Protein AF-0000000084341908 (afdb_homodimer)

Radius of gyration: 17.0 Å; Cα contacts (8 Å, |Δi|>4): 117; chains: 2; bounding box: 31×51×44 Å

Nearest PDB structures (foldseek):
  7nvr-assembly1_k  TM=5.485E-01  e=8.244E+00  Homo sapiens
  7nvr-assembly1_k  TM=5.486E-01  e=8.244E+00  Homo sapiens

pLDDT: mean 81.9, std 20.04, range [31.38, 97.81]

Structure (mmCIF, N/CA/C/O backbone):
data_AF-0000000084341908-model_v1
#
loop_
_entity.id
_entity.type
_entity.pdbx_description
1 polymer 'Uncharacterized protein'
#
loop_
_atom_site.group_PDB
_atom_site.id
_atom_site.type_symbol
_atom_site.label_atom_id
_atom_site.label_alt_id
_atom_site.label_comp_id
_atom_site.label_asym_id
_atom_site.label_entity_id
_atom_site.label_seq_id
_atom_site.pdbx_PDB_ins_code
_atom_site.Cartn_x
_atom_site.Cartn_y
_atom_site.Cartn_z
_atom_site.occupancy
_atom_site.B_iso_or_equiv
_atom_site.auth_seq_id
_atom_site.auth_comp_id
_atom_site.auth_asym_id
_atom_site.auth_atom_id
_atom_site.pdbx_PDB_model_num
ATOM 1 N N . MET A 1 1 ? -9.359 33 -5.219 1 31.38 1 MET A N 1
ATOM 2 C CA . MET A 1 1 ? -8.188 33 -4.348 1 31.38 1 MET A CA 1
ATOM 3 C C . MET A 1 1 ? -7.445 31.656 -4.465 1 31.38 1 MET A C 1
ATOM 5 O O . MET A 1 1 ? -8.016 30.609 -4.176 1 31.38 1 MET A O 1
ATOM 9 N N . ALA A 1 2 ? -6.621 31.469 -5.551 1 36.38 2 ALA A N 1
ATOM 10 C CA . ALA A 1 2 ? -5.945 30.281 -6.047 1 36.38 2 ALA A CA 1
ATOM 11 C C . ALA A 1 2 ? -4.977 29.719 -5.004 1 36.38 2 ALA A C 1
ATOM 13 O O . ALA A 1 2 ? -4.176 30.469 -4.434 1 36.38 2 ALA A O 1
ATOM 14 N N . LEU A 1 3 ? -5.43 28.906 -4.031 1 40.56 3 LEU A N 1
ATOM 15 C CA . LEU A 1 3 ? -4.531 28.281 -3.064 1 40.56 3 LEU A CA 1
ATOM 16 C C . LEU A 1 3 ? -3.186 27.953 -3.705 1 40.56 3 LEU A C 1
ATOM 18 O O . LEU A 1 3 ? -3.113 27.156 -4.633 1 40.56 3 LEU A O 1
ATOM 22 N N . ASP A 1 4 ? -2.396 28.953 -3.891 1 39.28 4 ASP A N 1
ATOM 23 C CA . ASP A 1 4 ? -1.04 28.812 -4.41 1 39.28 4 ASP A CA 1
ATOM 24 C C . ASP A 1 4 ? -0.276 27.719 -3.658 1 39.28 4 ASP A C 1
ATOM 26 O O . ASP A 1 4 ? -0.202 27.75 -2.428 1 39.28 4 ASP A O 1
ATOM 30 N N . ALA A 1 5 ? -0.381 26.469 -4.062 1 46.19 5 ALA A N 1
ATOM 31 C CA . ALA A 1 5 ? 0.484 25.422 -3.529 1 46.19 5 ALA A CA 1
ATOM 32 C C . ALA A 1 5 ? 1.901 25.938 -3.305 1 46.19 5 ALA A C 1
ATOM 34 O O . ALA A 1 5 ? 2.533 26.469 -4.23 1 46.19 5 ALA A O 1
ATOM 35 N N . VAL A 1 6 ? 2.182 26.562 -2.189 1 47.03 6 VAL A N 1
ATOM 36 C CA . VAL A 1 6 ? 3.521 27.016 -1.837 1 47.03 6 VAL A CA 1
ATOM 37 C C . VAL A 1 6 ? 4.539 25.922 -2.127 1 47.03 6 VAL A C 1
ATOM 39 O O . VAL A 1 6 ? 4.426 24.812 -1.602 1 47.03 6 VAL A O 1
ATOM 42 N N . VAL A 1 7 ? 4.875 25.781 -3.34 1 46.41 7 VAL A N 1
ATOM 43 C CA . VAL A 1 7 ? 5.965 24.875 -3.682 1 46.41 7 VAL A CA 1
ATOM 44 C C . VAL A 1 7 ? 7.211 25.234 -2.875 1 46.41 7 VAL A C 1
ATOM 46 O O . VAL A 1 7 ? 7.672 26.375 -2.916 1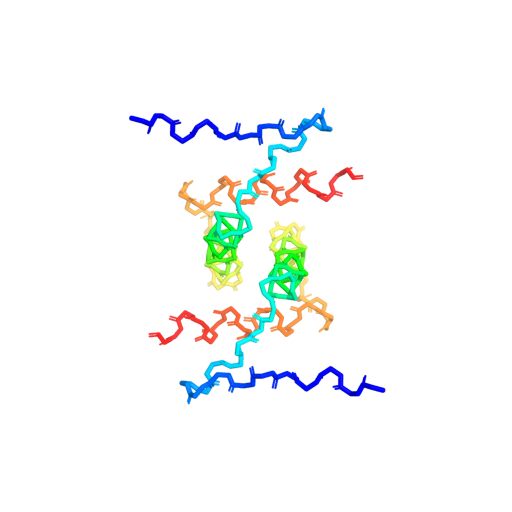 46.41 7 VAL A O 1
ATOM 49 N N . SER A 1 8 ? 7.312 24.688 -1.713 1 51.12 8 SER A N 1
ATOM 50 C CA . SER A 1 8 ? 8.555 24.953 -0.995 1 51.12 8 SER A CA 1
ATOM 51 C C . SER A 1 8 ? 9.766 24.75 -1.9 1 51.12 8 SER A C 1
ATOM 53 O O . SER A 1 8 ? 9.695 24.047 -2.902 1 51.12 8 SER A O 1
ATOM 55 N N . PRO A 1 9 ? 10.781 25.484 -1.73 1 50.5 9 PRO A N 1
ATOM 56 C CA . PRO A 1 9 ? 11.961 25.547 -2.59 1 50.5 9 PRO A CA 1
ATOM 57 C C . PRO A 1 9 ? 12.461 24.156 -3.01 1 50.5 9 PRO A C 1
ATOM 59 O O . PRO A 1 9 ? 13.055 24.016 -4.082 1 50.5 9 PRO A O 1
ATOM 62 N N . ASP A 1 10 ? 12.539 23.203 -2.049 1 49.56 10 ASP A N 1
ATOM 63 C CA . ASP A 1 10 ? 13.172 21.938 -2.395 1 49.56 10 ASP A CA 1
ATOM 64 C C . ASP A 1 10 ? 12.289 21.125 -3.336 1 49.56 10 ASP A C 1
ATOM 66 O O . ASP A 1 10 ? 12.68 20.047 -3.783 1 49.56 10 ASP A O 1
ATOM 70 N N . GLY A 1 11 ? 11.555 21.578 -4.184 1 49.22 11 GLY A N 1
ATOM 71 C CA . GLY A 1 11 ? 10.68 21.031 -5.211 1 49.22 11 GLY A CA 1
ATOM 72 C C . GLY A 1 11 ? 9.656 20.047 -4.664 1 49.22 11 GLY A C 1
ATOM 73 O O . GLY A 1 11 ? 8.953 19.391 -5.43 1 49.22 11 GLY A O 1
ATOM 74 N N . THR A 1 12 ? 10.016 19.672 -3.518 1 51.75 12 THR A N 1
ATOM 75 C CA . THR A 1 12 ? 9 18.797 -2.949 1 51.75 12 THR A CA 1
ATOM 76 C C . THR A 1 12 ? 7.711 19.562 -2.674 1 51.75 12 THR A C 1
ATOM 78 O O . THR A 1 12 ? 7.754 20.688 -2.178 1 51.75 12 THR A O 1
ATOM 81 N N . ARG A 1 13 ? 6.887 19.547 -3.598 1 54.34 13 ARG A N 1
ATOM 82 C CA . ARG A 1 13 ? 5.602 20.234 -3.457 1 54.34 13 ARG A CA 1
ATOM 83 C C . ARG A 1 13 ? 5.156 20.266 -1.998 1 54.34 13 ARG A C 1
ATOM 85 O O . ARG A 1 13 ? 5.129 19.219 -1.331 1 54.34 13 ARG A O 1
ATOM 92 N N . ASP A 1 14 ? 5.578 21.188 -1.226 1 61.41 14 ASP A N 1
ATOM 93 C CA . ASP A 1 14 ? 5.074 21.406 0.126 1 61.41 14 ASP A CA 1
ATOM 94 C C . ASP A 1 14 ? 3.574 21.125 0.207 1 61.41 14 ASP A C 1
ATOM 96 O O . ASP A 1 14 ? 2.762 22.047 0.053 1 61.41 14 ASP A O 1
ATOM 100 N N . LEU A 1 15 ? 3.266 19.984 -0.085 1 66.44 15 LEU A N 1
ATOM 101 C CA . LEU A 1 15 ? 1.85 19.672 0.064 1 66.44 15 LEU A CA 1
ATOM 102 C C . LEU A 1 15 ? 1.388 19.922 1.498 1 66.44 15 LEU A C 1
ATOM 104 O O . LEU A 1 15 ? 2.158 19.734 2.441 1 66.44 15 LEU A O 1
ATOM 108 N N . ASP A 1 16 ? 0.332 20.766 1.62 1 80.19 16 ASP A N 1
ATOM 109 C CA . ASP A 1 16 ? -0.403 20.781 2.881 1 80.19 16 ASP A CA 1
ATOM 110 C C . ASP A 1 16 ? -0.465 19.391 3.498 1 80.19 16 ASP A C 1
ATOM 112 O O . ASP A 1 16 ? -0.719 18.406 2.799 1 80.19 16 ASP A O 1
ATOM 116 N N . PRO A 1 17 ? 0.136 19.219 4.668 1 83.19 17 PRO A N 1
ATOM 117 C CA . PRO A 1 17 ? 0.146 17.906 5.305 1 83.19 17 PRO A CA 1
ATOM 118 C C . PRO A 1 17 ? -1.194 17.172 5.184 1 83.19 17 PRO A C 1
ATOM 120 O O . PRO A 1 17 ? -1.229 15.953 5.043 1 83.19 17 PRO A O 1
ATOM 123 N N . ARG A 1 18 ? -2.213 17.938 5.234 1 84 18 ARG A N 1
ATOM 124 C CA . ARG A 1 18 ? -3.529 17.312 5.105 1 84 18 ARG A CA 1
ATOM 125 C C . ARG A 1 18 ? -3.732 16.75 3.705 1 84 18 ARG A C 1
ATOM 127 O O . ARG A 1 18 ? -4.312 15.672 3.545 1 84 18 ARG A O 1
ATOM 134 N N . ALA A 1 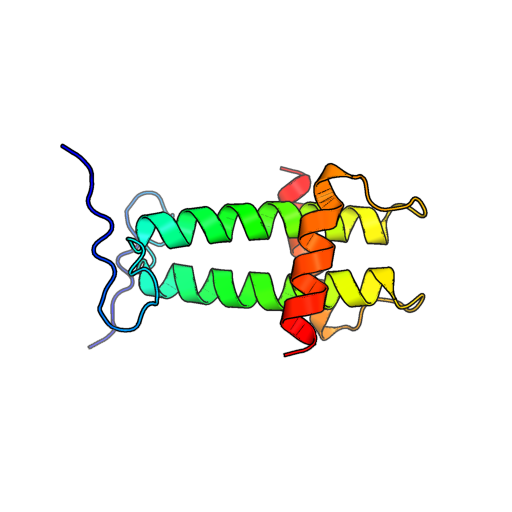19 ? -3.223 17.375 2.729 1 87.94 19 ALA A N 1
ATOM 135 C CA . ALA A 1 19 ? -3.309 16.891 1.354 1 87.94 19 ALA A CA 1
ATOM 136 C C . ALA A 1 19 ? -2.445 15.656 1.15 1 87.94 19 ALA A C 1
ATOM 138 O O . ALA A 1 19 ? -2.852 14.711 0.469 1 87.94 19 ALA A O 1
ATOM 139 N N . GLU A 1 20 ? -1.292 15.641 1.719 1 90.44 20 GLU A N 1
ATOM 140 C CA . GLU A 1 20 ? -0.41 14.484 1.629 1 90.44 20 GLU A CA 1
ATOM 141 C C . GLU A 1 20 ? -1.03 13.266 2.305 1 90.44 20 GLU A C 1
ATOM 143 O O . GLU A 1 20 ? -0.937 12.148 1.791 1 90.44 20 GLU A O 1
ATOM 148 N N . LEU A 1 21 ? -1.661 13.516 3.426 1 91.31 21 LEU A N 1
ATOM 149 C CA . LEU A 1 21 ? -2.33 12.438 4.141 1 91.31 21 LEU A CA 1
ATOM 150 C C . LEU A 1 21 ? -3.408 11.797 3.275 1 91.31 21 LEU A C 1
ATOM 152 O O . LEU A 1 21 ? -3.506 10.57 3.203 1 91.31 21 LEU A O 1
ATOM 156 N N . GLU A 1 22 ? -4.129 12.602 2.654 1 92.19 22 GLU A N 1
ATOM 157 C CA . GLU A 1 22 ? -5.207 12.102 1.806 1 92.19 22 GLU A CA 1
ATOM 158 C C . GLU A 1 22 ? -4.66 11.289 0.637 1 92.19 22 GLU A C 1
ATOM 160 O O . GLU A 1 22 ? -5.195 10.227 0.304 1 92.19 22 GLU A O 1
ATOM 165 N N . GLU A 1 23 ? -3.605 11.703 0.028 1 91.88 23 GLU A N 1
ATOM 166 C CA . GLU A 1 23 ? -2.986 10.992 -1.083 1 91.88 23 GLU A CA 1
ATOM 167 C C . GLU A 1 23 ? -2.445 9.633 -0.632 1 91.88 23 GLU A C 1
ATOM 169 O O . GLU A 1 23 ? -2.604 8.633 -1.333 1 91.88 23 GLU A O 1
ATOM 174 N N . LEU A 1 24 ? -1.889 9.664 0.528 1 93.81 24 LEU A N 1
ATOM 175 C CA . LEU A 1 24 ? -1.324 8.422 1.042 1 93.81 24 LEU A CA 1
ATOM 176 C C . LEU A 1 24 ? -2.428 7.43 1.391 1 93.81 24 LEU A C 1
ATOM 178 O O . LEU A 1 24 ? -2.283 6.227 1.155 1 93.81 24 LEU A O 1
ATOM 182 N N . ARG A 1 25 ? -3.5 7.949 1.896 1 94.06 25 ARG A N 1
ATOM 183 C CA . ARG A 1 25 ? -4.629 7.086 2.223 1 94.06 25 ARG A CA 1
ATOM 184 C C . ARG A 1 25 ? -5.211 6.445 0.966 1 94.06 25 ARG A C 1
ATOM 186 O O . ARG A 1 25 ? -5.562 5.266 0.97 1 94.06 25 ARG A O 1
ATOM 193 N N . LYS A 1 26 ? -5.281 7.18 -0.052 1 94.5 26 LYS A N 1
ATOM 194 C CA . LYS A 1 26 ? -5.746 6.652 -1.331 1 94.5 26 LYS A CA 1
ATOM 195 C C . LYS A 1 26 ? -4.793 5.59 -1.871 1 94.5 26 LYS A C 1
ATOM 197 O O . LYS A 1 26 ? -5.23 4.551 -2.367 1 94.5 26 LYS A O 1
ATOM 202 N N . GLU A 1 27 ? -3.549 5.918 -1.786 1 95.69 27 GLU A N 1
ATOM 203 C CA . GLU A 1 27 ? -2.537 4.973 -2.246 1 95.69 27 GLU A CA 1
ATOM 204 C C . GLU A 1 27 ? -2.6 3.668 -1.455 1 95.69 27 GLU A C 1
ATOM 206 O O . GLU A 1 27 ? -2.553 2.58 -2.035 1 95.69 27 GLU A O 1
ATOM 211 N N . VAL A 1 28 ? -2.756 3.824 -0.175 1 96.25 28 VAL A N 1
ATOM 212 C CA . VAL A 1 28 ? -2.863 2.654 0.689 1 96.25 28 VAL A CA 1
ATOM 213 C C . VAL A 1 28 ? -4.082 1.825 0.288 1 96.25 28 VAL A C 1
ATOM 215 O O . VAL A 1 28 ? -3.998 0.599 0.181 1 96.25 28 VAL A O 1
ATOM 218 N N . ALA A 1 29 ? -5.184 2.422 0.043 1 95.81 29 ALA A N 1
ATOM 219 C CA . ALA A 1 29 ? -6.41 1.724 -0.333 1 95.81 29 ALA A CA 1
ATOM 220 C C . ALA A 1 29 ? -6.223 0.946 -1.634 1 95.81 29 ALA A C 1
ATOM 222 O O . ALA A 1 29 ? -6.609 -0.221 -1.728 1 95.81 29 ALA A O 1
ATOM 223 N N . LEU A 1 30 ? -5.605 1.576 -2.596 1 96.69 30 LEU A N 1
ATOM 224 C CA . LEU A 1 30 ? -5.371 0.934 -3.885 1 96.69 30 LEU A CA 1
ATOM 225 C C . LEU A 1 30 ? -4.426 -0.254 -3.736 1 96.69 30 LEU A C 1
ATOM 227 O O . LEU A 1 30 ? -4.66 -1.314 -4.32 1 96.69 30 LEU A O 1
ATOM 231 N N . LEU A 1 31 ? -3.447 -0.05 -2.916 1 97.69 31 LEU A N 1
ATOM 232 C CA . LEU A 1 31 ? -2.451 -1.099 -2.723 1 97.69 31 LEU A CA 1
ATOM 233 C C . LEU A 1 31 ? -3.049 -2.285 -1.975 1 97.69 31 LEU A C 1
ATOM 235 O O . LEU A 1 31 ? -2.723 -3.438 -2.268 1 97.69 31 LEU A O 1
ATOM 239 N N . ARG A 1 32 ? -3.898 -2.006 -1.049 1 97.81 32 ARG A N 1
ATOM 240 C CA . ARG A 1 32 ? -4.559 -3.08 -0.315 1 97.81 32 ARG A CA 1
ATOM 241 C C . ARG A 1 32 ? -5.422 -3.928 -1.245 1 97.81 32 ARG A C 1
ATOM 243 O O . ARG A 1 32 ? -5.359 -5.16 -1.206 1 97.81 32 ARG A O 1
ATOM 250 N N . VAL A 1 33 ? -6.105 -3.318 -2.09 1 97.62 33 VAL A N 1
ATOM 251 C CA . VAL A 1 33 ? -6.949 -4.031 -3.041 1 97.62 33 VAL A CA 1
ATOM 252 C C . VAL A 1 33 ? -6.082 -4.84 -4 1 97.62 33 VAL A C 1
ATOM 254 O O . VAL A 1 33 ? -6.359 -6.012 -4.266 1 97.62 33 VAL A O 1
ATOM 257 N N . ALA A 1 34 ? -5.074 -4.25 -4.539 1 97.44 34 ALA A N 1
ATOM 258 C CA . ALA A 1 34 ? -4.172 -4.902 -5.484 1 97.44 34 ALA A CA 1
ATOM 259 C C . ALA A 1 34 ? -3.506 -6.121 -4.855 1 97.44 34 ALA A C 1
ATOM 261 O O . ALA A 1 34 ? -3.396 -7.172 -5.492 1 97.44 34 ALA A O 1
ATOM 262 N N . LEU A 1 35 ? -3.131 -5.941 -3.59 1 97.31 35 LEU A N 1
ATOM 263 C CA . LEU A 1 35 ? -2.457 -7.027 -2.889 1 97.31 35 LEU A CA 1
ATOM 264 C C . LEU A 1 35 ? -3.402 -8.203 -2.67 1 97.31 35 LEU A C 1
ATOM 266 O O . LEU A 1 35 ? -3.043 -9.352 -2.928 1 97.31 35 LEU A O 1
ATOM 270 N N . VAL A 1 36 ? -4.57 -7.941 -2.242 1 96.19 36 VAL A N 1
ATOM 271 C CA . VAL A 1 36 ? -5.555 -8.992 -2.01 1 96.19 36 VAL A CA 1
ATOM 272 C C . VAL A 1 36 ? -5.898 -9.68 -3.328 1 96.19 36 VAL A C 1
ATOM 274 O O . VAL A 1 36 ? -5.941 -10.914 -3.398 1 96.19 36 VAL A O 1
ATOM 277 N N . HIS A 1 37 ? -6.051 -8.906 -4.398 1 96 37 HIS A N 1
ATOM 278 C CA . HIS A 1 37 ? -6.305 -9.484 -5.711 1 96 37 HIS A CA 1
ATOM 279 C C . HIS A 1 37 ? -5.172 -10.422 -6.125 1 96 37 HIS A C 1
ATOM 281 O O . HIS A 1 37 ? -5.418 -11.547 -6.566 1 96 37 HIS A O 1
ATOM 287 N N . ALA A 1 38 ? -3.934 -9.953 -5.996 1 94.62 38 ALA A N 1
ATOM 288 C CA . ALA A 1 38 ? -2.76 -10.711 -6.426 1 94.62 38 ALA A CA 1
ATOM 289 C C . ALA A 1 38 ? -2.645 -12.023 -5.66 1 94.62 38 ALA A C 1
ATOM 291 O O . ALA A 1 38 ? -2.105 -13.008 -6.176 1 94.62 38 ALA A O 1
ATOM 292 N N . ARG A 1 39 ? -3.234 -12.023 -4.492 1 92.62 39 ARG A N 1
ATOM 293 C CA . ARG A 1 39 ? -3.086 -13.211 -3.654 1 92.62 39 ARG A CA 1
ATOM 294 C C . ARG A 1 39 ? -4.289 -14.141 -3.801 1 92.62 39 ARG A C 1
ATOM 296 O O . ARG A 1 39 ? -4.211 -15.32 -3.457 1 92.62 39 ARG A O 1
ATOM 303 N N . THR A 1 40 ? -5.398 -13.648 -4.219 1 90.06 40 THR A N 1
ATOM 304 C CA . THR A 1 40 ? -6.621 -14.445 -4.211 1 90.06 40 THR A CA 1
ATOM 305 C C . THR A 1 40 ? -7.02 -14.828 -5.633 1 90.06 40 THR A C 1
ATOM 307 O O . THR A 1 40 ? -7.906 -15.664 -5.828 1 90.06 40 THR A O 1
ATOM 310 N N . SER A 1 41 ? -6.457 -14.133 -6.578 1 88.94 41 SER A N 1
ATOM 311 C CA . SER A 1 41 ? -6.82 -14.367 -7.969 1 88.94 41 SER A CA 1
ATOM 312 C C . SER A 1 41 ? -5.598 -14.719 -8.812 1 88.94 41 SER A C 1
ATOM 314 O O . SER A 1 41 ? -4.52 -14.164 -8.609 1 88.94 41 SER A O 1
ATOM 316 N N . ASP A 1 42 ? -5.738 -15.609 -9.719 1 86.5 42 ASP A N 1
ATOM 317 C CA . ASP A 1 42 ? -4.688 -15.945 -10.672 1 86.5 42 ASP A CA 1
ATOM 318 C C . ASP A 1 42 ? -4.809 -15.102 -11.938 1 86.5 42 ASP A C 1
ATOM 320 O O . ASP A 1 42 ? -4.012 -15.242 -12.867 1 86.5 42 ASP A O 1
ATOM 324 N N . GLU A 1 43 ? -5.711 -14.219 -11.906 1 91 43 GLU A N 1
ATOM 325 C CA . GLU A 1 43 ? -5.953 -13.352 -13.062 1 91 43 GLU A CA 1
ATOM 326 C C . GLU A 1 43 ? -5.008 -12.156 -13.062 1 91 43 GLU A C 1
ATOM 328 O O . GLU A 1 43 ? -4.523 -11.742 -12.008 1 91 43 GLU A O 1
ATOM 333 N N . PRO A 1 44 ? -4.746 -11.68 -14.234 1 91.31 44 PRO A N 1
ATOM 334 C CA . PRO A 1 44 ? -4 -10.414 -14.289 1 91.31 44 PRO A CA 1
ATOM 335 C C . PRO A 1 44 ? -4.684 -9.289 -13.523 1 91.31 44 PRO A C 1
ATOM 337 O O . PRO A 1 44 ? -5.91 -9.289 -13.383 1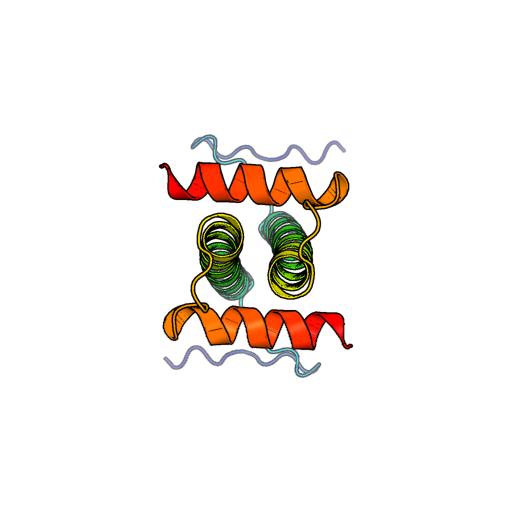 91.31 44 PRO A O 1
ATOM 340 N N . LEU A 1 45 ? -3.824 -8.398 -12.977 1 93.94 45 LEU A N 1
ATOM 341 C CA . LEU A 1 45 ? -4.367 -7.262 -12.242 1 93.94 45 LEU A CA 1
ATOM 342 C C . LEU A 1 45 ? -5.32 -6.453 -13.117 1 93.94 45 LEU A C 1
ATOM 344 O O . LEU A 1 45 ? -4.996 -6.137 -14.258 1 93.94 45 LEU A O 1
ATOM 348 N N . PRO A 1 46 ? -6.48 -6.121 -12.594 1 95.12 46 PRO A N 1
ATOM 349 C CA . PRO A 1 46 ? -7.371 -5.227 -13.328 1 95.12 46 PRO A CA 1
ATOM 350 C C . PRO A 1 46 ? -6.688 -3.926 -13.75 1 95.12 46 PRO A C 1
ATOM 352 O O . PRO A 1 46 ? -5.797 -3.439 -13.047 1 95.12 46 PRO A O 1
ATOM 355 N N . PRO A 1 47 ? -7.086 -3.338 -14.891 1 95.62 47 PRO A N 1
ATOM 356 C CA . PRO A 1 47 ? -6.457 -2.125 -15.422 1 95.62 47 PRO A CA 1
ATOM 357 C C . PRO A 1 47 ? -6.418 -0.99 -14.398 1 95.62 47 PRO A C 1
ATOM 359 O O . PRO A 1 47 ? -5.438 -0.244 -14.336 1 95.62 47 PRO A O 1
ATOM 362 N N . ALA A 1 48 ? -7.402 -0.896 -13.516 1 94.81 48 ALA A N 1
ATOM 363 C CA . ALA A 1 48 ? -7.52 0.186 -12.539 1 94.81 48 ALA A CA 1
ATOM 364 C C . ALA A 1 48 ? -6.434 0.083 -11.477 1 94.8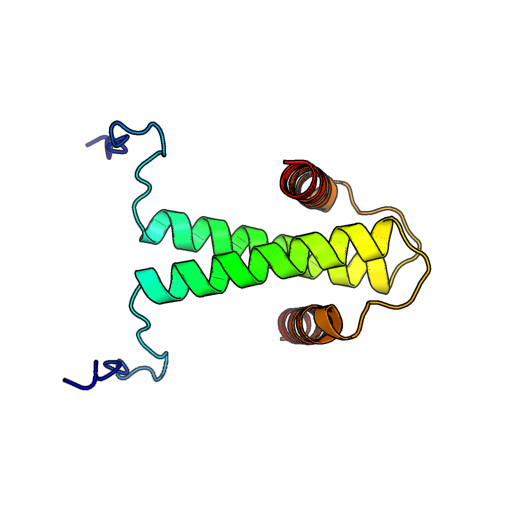1 48 ALA A C 1
ATOM 366 O O . ALA A 1 48 ? -6.082 1.08 -10.844 1 94.81 48 ALA A O 1
ATOM 367 N N . LEU A 1 49 ? -5.887 -1.124 -11.328 1 95.69 49 LEU A N 1
ATOM 368 C CA . LEU A 1 49 ? -4.922 -1.36 -10.258 1 95.69 49 LEU A CA 1
ATOM 369 C C . LEU A 1 49 ? -3.5 -1.383 -10.805 1 95.69 49 LEU A C 1
ATOM 371 O O . LEU A 1 49 ? -2.535 -1.307 -10.039 1 95.69 49 LEU A O 1
ATOM 375 N N . ARG A 1 50 ? -3.32 -1.342 -12.047 1 96 50 ARG A N 1
ATOM 376 C CA . ARG A 1 50 ? -2.02 -1.511 -12.68 1 96 50 ARG A CA 1
ATOM 377 C C . ARG A 1 50 ? -1.103 -0.331 -12.375 1 96 50 ARG A C 1
ATOM 379 O O . ARG A 1 50 ? 0.1 -0.509 -12.172 1 96 50 ARG A O 1
ATOM 386 N N . PRO A 1 51 ? -1.688 0.89 -12.367 1 94.5 51 PRO A N 1
ATOM 387 C CA . PRO A 1 51 ? -0.813 2.008 -12.008 1 94.5 51 PRO A CA 1
ATOM 388 C C . PRO A 1 51 ? -0.191 1.847 -10.617 1 94.5 51 PRO A C 1
ATOM 390 O O . PRO A 1 51 ? 0.953 2.252 -10.398 1 94.5 51 PRO A O 1
ATOM 393 N N . ALA A 1 52 ? -0.924 1.27 -9.656 1 94.12 52 ALA A N 1
ATOM 394 C CA . ALA A 1 52 ? -0.391 1.027 -8.312 1 94.12 52 ALA A CA 1
ATOM 395 C C . ALA A 1 52 ? 0.801 0.076 -8.367 1 94.12 52 ALA A C 1
ATOM 397 O O . ALA A 1 52 ? 1.81 0.3 -7.691 1 94.12 52 ALA A O 1
ATOM 398 N N . LEU A 1 53 ? 0.694 -0.948 -9.188 1 96.06 53 LEU A N 1
ATOM 399 C CA . LEU A 1 53 ? 1.801 -1.884 -9.359 1 96.06 53 LEU A CA 1
ATOM 400 C C . LEU A 1 53 ? 3.002 -1.197 -10 1 96.06 53 LEU A C 1
ATOM 402 O O . LEU A 1 53 ? 4.141 -1.391 -9.562 1 96.06 53 LEU A O 1
ATOM 406 N N . ALA A 1 54 ? 2.758 -0.414 -11.062 1 95.62 54 ALA A N 1
ATOM 407 C CA . ALA A 1 54 ? 3.832 0.308 -11.742 1 95.62 54 ALA A CA 1
ATOM 408 C C . ALA A 1 54 ? 4.59 1.203 -10.766 1 95.62 54 ALA A C 1
ATOM 410 O O . ALA A 1 54 ? 5.824 1.203 -10.742 1 95.62 54 ALA A O 1
ATOM 411 N N . ARG A 1 55 ? 3.824 1.857 -9.883 1 94.31 55 ARG A N 1
ATOM 412 C CA . ARG A 1 55 ? 4.445 2.734 -8.898 1 94.31 55 ARG A CA 1
ATOM 413 C C . ARG A 1 55 ? 5.238 1.932 -7.871 1 94.31 55 ARG A C 1
ATOM 415 O O . ARG A 1 55 ? 6.312 2.354 -7.441 1 94.31 55 ARG A O 1
ATOM 422 N N . ALA A 1 56 ? 4.68 0.856 -7.508 1 95.44 56 ALA A N 1
ATOM 423 C CA . ALA A 1 56 ? 5.371 -0.016 -6.562 1 95.44 56 ALA A CA 1
ATOM 424 C C . ALA A 1 56 ? 6.707 -0.484 -7.125 1 95.44 56 ALA A C 1
ATOM 426 O O . ALA A 1 56 ? 7.734 -0.419 -6.441 1 95.44 56 ALA A O 1
ATOM 427 N N . LEU A 1 57 ? 6.719 -0.847 -8.328 1 95.5 57 LEU A N 1
ATOM 428 C CA . LEU A 1 57 ? 7.926 -1.329 -8.992 1 95.5 57 LEU A CA 1
ATOM 429 C C . LEU A 1 57 ? 8.969 -0.222 -9.086 1 95.5 57 LEU A C 1
ATOM 431 O O . LEU A 1 57 ? 10.156 -0.457 -8.836 1 95.5 57 LEU A O 1
ATOM 435 N N . LEU A 1 58 ? 8.523 0.866 -9.43 1 93.56 58 LEU A N 1
ATOM 436 C CA . LEU A 1 58 ? 9.422 2.006 -9.555 1 93.56 58 LEU A CA 1
ATOM 437 C C . LEU A 1 58 ? 10.039 2.367 -8.211 1 93.56 58 LEU A C 1
ATOM 439 O O . LEU A 1 58 ? 11.234 2.664 -8.133 1 93.56 58 LEU A O 1
ATOM 443 N N . ALA A 1 59 ? 9.195 2.371 -7.164 1 91.81 59 ALA A N 1
ATOM 444 C CA . ALA A 1 59 ? 9.641 2.744 -5.824 1 91.81 59 ALA A CA 1
ATOM 445 C C . ALA A 1 59 ? 10.711 1.776 -5.312 1 91.81 59 ALA A C 1
ATOM 447 O O . ALA A 1 59 ? 11.586 2.16 -4.535 1 91.81 59 ALA A O 1
ATOM 448 N N . LEU A 1 60 ? 10.656 0.592 -5.746 1 91.88 60 LEU A N 1
ATOM 449 C CA . LEU A 1 60 ? 11.57 -0.426 -5.246 1 91.88 60 LEU A CA 1
ATOM 450 C C . LEU A 1 60 ? 12.859 -0.446 -6.059 1 91.88 60 LEU A C 1
ATOM 452 O O . LEU A 1 60 ? 13.852 -1.038 -5.637 1 91.88 60 LEU A O 1
ATOM 456 N N . ARG A 1 61 ? 12.836 0.041 -7.25 1 89.06 61 ARG A N 1
ATOM 457 C CA . ARG A 1 61 ? 14.031 0.106 -8.094 1 89.06 61 ARG A CA 1
ATOM 458 C C . ARG A 1 61 ? 14.961 1.227 -7.641 1 89.06 61 ARG A C 1
ATOM 460 O O . ARG A 1 61 ? 16.141 1.221 -7.965 1 89.06 61 ARG A O 1
ATOM 467 N N . GLY A 1 62 ? 14.508 2.225 -7.098 1 68.88 62 GLY A N 1
ATOM 468 C CA . GLY A 1 62 ? 15.328 3.359 -6.691 1 68.88 62 GLY A CA 1
ATOM 469 C C . GLY A 1 62 ? 15.727 3.316 -5.23 1 68.88 62 GLY A C 1
ATOM 470 O O . GLY A 1 62 ? 16.906 3.346 -4.902 1 68.88 62 GLY A O 1
ATOM 471 N N . MET B 1 1 ? 9.258 14.898 29.609 1 31.45 1 MET B N 1
ATOM 472 C CA . MET B 1 1 ? 8.086 15.617 29.109 1 31.45 1 MET B CA 1
ATOM 473 C C . MET B 1 1 ? 7.285 14.758 28.141 1 31.45 1 MET B C 1
ATOM 475 O O . MET B 1 1 ? 7.805 14.336 27.109 1 31.45 1 MET B O 1
ATOM 479 N N . ALA B 1 2 ? 6.434 13.812 28.688 1 36.28 2 ALA B N 1
ATOM 480 C CA . ALA B 1 2 ? 5.699 12.734 28.031 1 36.28 2 ALA B CA 1
ATOM 481 C C . ALA B 1 2 ? 4.742 13.273 26.984 1 36.28 2 ALA B C 1
ATOM 483 O O . ALA B 1 2 ? 3.982 14.211 27.25 1 36.28 2 ALA B O 1
ATOM 484 N N . LEU B 1 3 ? 5.18 13.539 25.734 1 41.38 3 LEU B N 1
ATOM 485 C CA . LEU B 1 3 ? 4.273 13.969 24.672 1 41.38 3 LEU B CA 1
ATOM 486 C C . LEU B 1 3 ? 2.916 13.289 24.812 1 41.38 3 LEU B C 1
ATOM 488 O O . LEU B 1 3 ? 2.818 12.062 24.719 1 41.38 3 LEU B O 1
ATOM 492 N N . ASP B 1 4 ? 2.148 13.766 25.719 1 39.53 4 ASP B N 1
ATOM 493 C CA . ASP B 1 4 ? 0.79 13.289 25.953 1 39.53 4 ASP B CA 1
ATOM 494 C C . ASP B 1 4 ? -0.006 13.25 24.641 1 39.53 4 ASP B C 1
ATOM 496 O O . ASP B 1 4 ? -0.082 14.258 23.938 1 39.53 4 ASP B O 1
ATOM 500 N N . ALA B 1 5 ? 0.041 12.195 23.906 1 46.59 5 ALA B N 1
ATOM 501 C CA . ALA B 1 5 ? -0.859 12 22.766 1 46.59 5 ALA B CA 1
ATOM 502 C C . ALA B 1 5 ? -2.26 12.516 23.078 1 46.59 5 ALA B C 1
ATOM 504 O O . ALA B 1 5 ? -2.873 12.102 24.078 1 46.59 5 ALA B O 1
ATOM 505 N N . VAL B 1 6 ? -2.498 13.781 22.906 1 47 6 VAL B N 1
ATOM 506 C CA . VAL B 1 6 ? -3.824 14.359 23.109 1 47 6 VAL B CA 1
ATOM 507 C C . VAL B 1 6 ? -4.867 13.5 22.391 1 47 6 VAL B C 1
ATOM 509 O O . VAL B 1 6 ? -4.781 13.289 21.188 1 47 6 VAL B O 1
ATOM 512 N N . VAL B 1 7 ? -5.207 12.453 23 1 46.81 7 VAL B N 1
ATOM 513 C CA . VAL B 1 7 ? -6.324 11.664 22.484 1 46.81 7 VAL B CA 1
ATOM 514 C C . VAL B 1 7 ? -7.551 12.555 22.312 1 46.81 7 VAL B C 1
ATOM 516 O O . VAL B 1 7 ? -7.992 13.203 23.266 1 46.81 7 VAL B O 1
ATOM 519 N N . SER B 1 8 ? -7.66 13.133 21.188 1 51.47 8 SER B N 1
ATOM 520 C CA . SER B 1 8 ? -8.898 13.883 21 1 51.47 8 SER B CA 1
ATOM 521 C C . SER B 1 8 ? -10.117 13.055 21.391 1 51.47 8 SER B C 1
ATOM 523 O O . SER B 1 8 ? -10.055 11.82 21.391 1 51.47 8 SER B O 1
ATOM 525 N N . PRO B 1 9 ? -11.102 13.648 21.859 1 50.69 9 PRO B N 1
ATOM 526 C CA . PRO B 1 9 ? -12.297 13.008 22.422 1 50.69 9 PRO B CA 1
ATOM 527 C C . PRO B 1 9 ? -12.82 11.859 21.562 1 50.69 9 PRO B C 1
ATOM 529 O O . PRO B 1 9 ? -13.414 10.914 22.078 1 50.69 9 PRO B O 1
ATOM 532 N N . ASP B 1 10 ? -12.891 12.07 20.234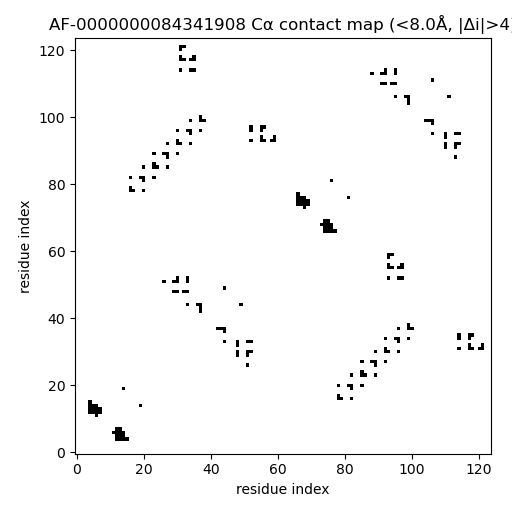 1 49.31 10 ASP B N 1
ATOM 533 C CA . ASP B 1 10 ? -13.531 11.039 19.422 1 49.31 10 ASP B CA 1
ATOM 534 C C . ASP B 1 10 ? -12.648 9.797 19.312 1 49.31 10 ASP B C 1
ATOM 536 O O . ASP B 1 10 ? -13.055 8.789 18.719 1 49.31 10 ASP B O 1
ATOM 540 N N . GLY B 1 11 ? -11.938 9.344 20.188 1 49.56 11 GLY B N 1
ATOM 541 C CA . GLY B 1 11 ? -11.078 8.188 20.375 1 49.56 11 GLY B CA 1
ATOM 542 C C . GLY B 1 11 ? -10.062 8.016 19.266 1 49.56 11 GLY B C 1
ATOM 543 O O . GLY B 1 11 ? -9.383 6.988 19.188 1 49.56 11 GLY B O 1
ATOM 544 N N . THR B 1 12 ? -10.414 8.711 18.266 1 51.53 12 THR B N 1
ATOM 545 C CA . THR B 1 12 ? -9.414 8.617 17.219 1 51.53 12 THR B CA 1
ATOM 546 C C . THR B 1 12 ? -8.109 9.297 17.641 1 51.53 12 THR B C 1
ATOM 548 O O . THR B 1 12 ? -8.133 10.375 18.219 1 51.53 12 THR B O 1
ATOM 551 N N . ARG B 1 13 ? -7.297 8.547 18.156 1 54.28 13 ARG B N 1
ATOM 552 C CA . ARG B 1 13 ? -6 9.055 18.578 1 54.28 13 ARG B CA 1
ATOM 553 C C . ARG B 1 13 ? -5.559 10.227 17.719 1 54.28 13 ARG B C 1
ATOM 555 O O . ARG B 1 13 ? -5.543 10.125 16.484 1 54.28 13 ARG B O 1
ATOM 562 N N . ASP B 1 14 ? -5.977 11.406 18.016 1 61.38 14 ASP B N 1
ATOM 563 C CA . ASP B 1 14 ? -5.477 12.609 17.359 1 61.38 14 ASP B CA 1
ATOM 564 C C . ASP B 1 14 ? -3.979 12.5 17.078 1 61.38 14 ASP B C 1
ATOM 566 O O . ASP B 1 14 ? -3.158 12.922 17.891 1 61.38 14 ASP B O 1
ATOM 570 N N . LEU B 1 15 ? -3.693 11.578 16.344 1 66.06 15 LEU B N 1
ATOM 571 C CA . LEU B 1 15 ? -2.279 11.508 15.992 1 66.06 15 LEU B CA 1
ATOM 572 C C . LEU B 1 15 ? -1.818 12.805 15.336 1 66.06 15 LEU B C 1
ATOM 574 O O . LEU B 1 15 ? -2.594 13.461 14.633 1 66.06 15 LEU B O 1
ATOM 578 N N . ASP B 1 16 ? -0.793 13.43 15.961 1 79.81 16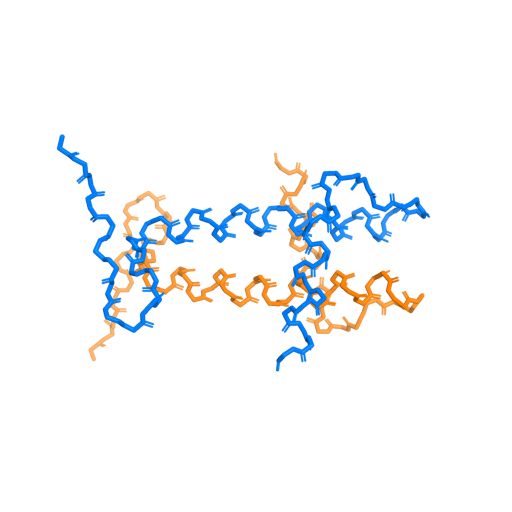 ASP B N 1
ATOM 579 C CA . ASP B 1 16 ? -0.061 14.461 15.242 1 79.81 16 ASP B CA 1
ATOM 580 C C . ASP B 1 16 ? 0.019 14.148 13.75 1 79.81 16 ASP B C 1
ATOM 582 O O . ASP B 1 16 ? 0.287 13.008 13.367 1 79.81 16 ASP B O 1
ATOM 586 N N . PRO B 1 17 ? -0.592 14.984 12.938 1 83.06 17 PRO B N 1
ATOM 587 C CA . PRO B 1 17 ? -0.588 14.727 11.492 1 83.06 17 PRO B CA 1
ATOM 588 C C . PRO B 1 17 ? 0.764 14.234 10.984 1 83.06 17 PRO B C 1
ATOM 590 O O . PRO B 1 17 ? 0.818 13.398 10.078 1 83.06 17 PRO B O 1
ATOM 593 N N . ARG B 1 18 ? 1.777 14.742 11.578 1 83.88 18 ARG B N 1
ATOM 594 C CA . ARG B 1 18 ? 3.104 14.289 11.156 1 83.88 18 ARG B CA 1
ATOM 595 C C . ARG B 1 18 ? 3.326 12.828 11.516 1 83.88 18 ARG B C 1
ATOM 597 O O . ARG B 1 18 ? 3.926 12.078 10.742 1 83.88 18 ARG B O 1
ATOM 604 N N . ALA B 1 19 ? 2.822 12.398 12.586 1 88 19 ALA B N 1
ATOM 605 C CA . ALA B 1 19 ? 2.93 11 13.008 1 88 19 ALA B CA 1
ATOM 606 C C . ALA B 1 19 ? 2.084 10.102 12.109 1 88 19 ALA B C 1
ATOM 608 O O . ALA B 1 19 ? 2.514 9 11.742 1 88 19 ALA B O 1
ATOM 609 N N . GLU B 1 20 ? 0.922 10.539 11.75 1 90.38 20 GLU B N 1
ATOM 610 C CA . GLU B 1 20 ? 0.058 9.773 10.859 1 90.38 20 GLU B CA 1
ATOM 611 C C . GLU B 1 20 ? 0.69 9.625 9.477 1 90.38 20 GLU B C 1
ATOM 613 O O . GLU B 1 20 ? 0.617 8.555 8.875 1 90.38 20 GLU B O 1
ATOM 618 N N . LEU B 1 21 ? 1.297 10.695 9.039 1 91.38 21 LEU B N 1
ATOM 619 C CA . LEU B 1 21 ? 1.976 10.656 7.746 1 91.38 21 LEU B CA 1
ATOM 620 C C . LEU B 1 21 ? 3.07 9.594 7.738 1 91.38 21 LEU B C 1
ATOM 622 O O . LEU B 1 21 ? 3.182 8.82 6.785 1 91.38 21 LEU B O 1
ATOM 626 N N . GLU B 1 22 ? 3.775 9.586 8.766 1 92.19 22 GLU B N 1
ATOM 627 C CA . GLU B 1 22 ? 4.867 8.617 8.859 1 92.19 22 GLU B CA 1
ATOM 628 C C . GLU B 1 22 ? 4.34 7.188 8.883 1 92.19 22 GLU B C 1
ATOM 630 O O . GLU B 1 22 ? 4.891 6.309 8.219 1 92.19 22 GLU B O 1
ATOM 635 N N . GLU B 1 23 ? 3.285 6.918 9.562 1 91.88 23 GLU B N 1
ATOM 636 C CA . GLU B 1 23 ? 2.686 5.59 9.625 1 91.88 23 GLU B CA 1
ATOM 637 C C . GLU B 1 23 ? 2.16 5.152 8.266 1 91.88 23 GLU B C 1
ATOM 639 O O . GLU B 1 23 ? 2.334 4 7.859 1 91.88 23 GLU B O 1
ATOM 644 N N . LEU B 1 24 ? 1.593 6.102 7.602 1 93.81 24 LEU B N 1
ATOM 645 C CA . LEU B 1 24 ? 1.045 5.781 6.285 1 93.81 24 LEU B CA 1
ATOM 646 C C . LEU B 1 24 ? 2.16 5.504 5.285 1 93.81 24 LEU B C 1
ATOM 648 O O . LEU B 1 24 ? 2.037 4.605 4.449 1 93.81 24 LEU B O 1
ATOM 652 N N . ARG B 1 25 ? 3.211 6.234 5.422 1 94 25 ARG B N 1
ATOM 653 C CA . ARG B 1 25 ? 4.352 6.012 4.539 1 94 25 ARG B CA 1
ATOM 654 C C . ARG B 1 25 ? 4.953 4.629 4.762 1 94 25 ARG B C 1
ATOM 656 O O . ARG B 1 25 ? 5.328 3.947 3.803 1 94 25 ARG B O 1
ATOM 663 N N . LYS B 1 26 ? 5.031 4.238 5.953 1 94.38 26 LYS B N 1
ATOM 664 C CA . LYS B 1 26 ? 5.523 2.9 6.277 1 94.38 26 LYS B CA 1
ATOM 665 C C . LYS B 1 26 ? 4.59 1.825 5.727 1 94.38 26 LYS B C 1
ATOM 667 O O . LYS B 1 26 ? 5.047 0.819 5.18 1 94.38 26 LYS B O 1
ATOM 672 N N . GLU B 1 27 ? 3.332 2.064 5.922 1 95.69 27 GLU B N 1
ATOM 673 C CA . GLU B 1 27 ? 2.338 1.12 5.418 1 95.69 27 GLU B CA 1
ATOM 674 C C . GLU B 1 27 ? 2.412 0.999 3.898 1 95.69 27 GLU B C 1
ATOM 676 O O . GLU B 1 27 ? 2.377 -0.107 3.355 1 95.69 27 GLU B O 1
ATOM 681 N N . VAL B 1 28 ? 2.551 2.131 3.271 1 96.19 28 VAL B N 1
ATOM 682 C CA . VAL B 1 28 ? 2.67 2.148 1.816 1 96.19 28 VAL B CA 1
ATOM 683 C C . VAL B 1 28 ? 3.902 1.357 1.389 1 96.19 28 VAL B C 1
ATOM 685 O O . VAL B 1 28 ? 3.838 0.549 0.46 1 96.19 28 VAL B O 1
ATOM 688 N N . ALA B 1 29 ? 4.992 1.535 2.039 1 95.75 29 ALA B N 1
ATOM 689 C CA . ALA B 1 29 ? 6.23 0.841 1.701 1 95.75 29 ALA B CA 1
ATOM 690 C C . ALA B 1 29 ? 6.066 -0.67 1.835 1 95.75 29 ALA B C 1
ATOM 692 O O . ALA B 1 29 ? 6.469 -1.426 0.947 1 95.75 29 ALA B O 1
ATOM 693 N N . LEU B 1 30 ? 5.457 -1.081 2.902 1 96.75 30 LEU B N 1
ATOM 694 C CA . LEU B 1 30 ? 5.246 -2.506 3.141 1 96.75 30 LEU B CA 1
ATOM 695 C C . LEU B 1 30 ? 4.324 -3.102 2.084 1 96.75 30 LEU B C 1
ATOM 697 O O . LEU B 1 30 ? 4.582 -4.191 1.571 1 96.75 30 LEU B O 1
ATOM 701 N N . LEU B 1 31 ? 3.328 -2.346 1.753 1 97.69 31 LEU B N 1
ATOM 702 C CA . LEU B 1 31 ? 2.352 -2.824 0.781 1 97.69 31 LEU B CA 1
ATOM 703 C C . LEU B 1 31 ? 2.965 -2.902 -0.613 1 97.69 31 LEU B C 1
ATOM 705 O O . LEU B 1 31 ? 2.666 -3.822 -1.378 1 97.69 31 LEU B O 1
ATOM 709 N N . ARG B 1 32 ? 3.797 -1.974 -0.928 1 97.81 32 ARG B N 1
ATOM 710 C CA . ARG B 1 32 ? 4.473 -1.998 -2.223 1 97.81 32 ARG B CA 1
ATOM 711 C C . ARG B 1 32 ? 5.359 -3.23 -2.354 1 97.81 32 ARG B C 1
ATOM 713 O O . ARG B 1 32 ? 5.324 -3.922 -3.373 1 97.81 32 ARG B O 1
ATOM 720 N N . VAL B 1 33 ? 6.051 -3.533 -1.355 1 97.56 33 VAL B N 1
ATOM 721 C CA . VAL B 1 33 ? 6.922 -4.707 -1.364 1 97.56 33 VAL B CA 1
ATOM 722 C C . VAL B 1 33 ? 6.078 -5.973 -1.472 1 97.56 33 VAL B C 1
ATOM 724 O O . VAL B 1 33 ? 6.391 -6.867 -2.262 1 97.56 33 VAL B O 1
ATOM 727 N N . ALA B 1 34 ? 5.062 -6.082 -0.688 1 97.44 34 ALA B N 1
ATOM 728 C CA . ALA B 1 34 ? 4.184 -7.25 -0.672 1 97.44 34 ALA B CA 1
ATOM 729 C C . ALA B 1 34 ? 3.539 -7.469 -2.037 1 97.44 34 ALA B C 1
ATOM 731 O O . ALA B 1 34 ? 3.453 -8.602 -2.516 1 97.44 34 ALA B O 1
ATOM 732 N N . LEU B 1 35 ? 3.143 -6.348 -2.637 1 97.25 35 LEU B N 1
ATOM 733 C CA . LEU B 1 35 ? 2.482 -6.43 -3.936 1 97.25 35 LEU B CA 1
ATOM 734 C C . LEU B 1 35 ? 3.449 -6.918 -5.008 1 97.25 35 LEU B C 1
ATOM 736 O O . LEU B 1 35 ? 3.115 -7.809 -5.793 1 97.25 35 LEU B O 1
ATOM 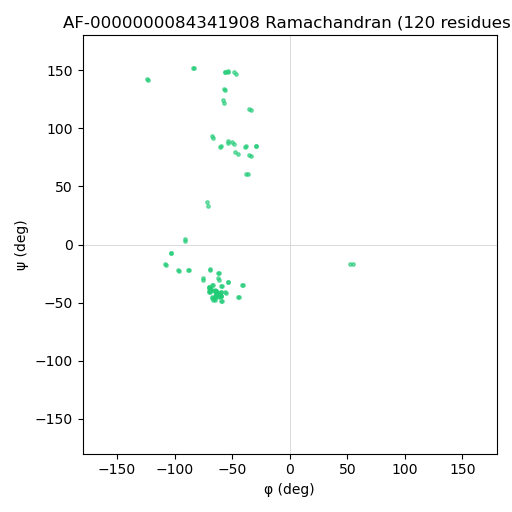740 N N . VAL B 1 36 ? 4.613 -6.398 -5.043 1 96.19 36 VAL B N 1
ATOM 741 C CA . VAL B 1 36 ? 5.609 -6.805 -6.027 1 96.19 36 VAL B CA 1
ATOM 742 C C . VAL B 1 36 ? 5.98 -8.273 -5.812 1 96.19 36 VAL B C 1
ATOM 744 O O . VAL B 1 36 ? 6.051 -9.047 -6.77 1 96.19 36 VAL B O 1
ATOM 747 N N . HIS B 1 37 ? 6.129 -8.672 -4.535 1 95.94 37 HIS B N 1
ATOM 748 C CA . HIS B 1 37 ? 6.41 -10.07 -4.238 1 95.94 37 HIS B CA 1
ATOM 749 C C . HIS B 1 37 ? 5.301 -10.977 -4.766 1 95.94 37 HIS B C 1
ATOM 751 O O . HIS B 1 37 ? 5.574 -11.984 -5.414 1 95.94 37 HIS B O 1
ATOM 757 N N . ALA B 1 38 ? 4.055 -10.625 -4.484 1 94.69 38 ALA B N 1
ATOM 758 C CA . ALA B 1 38 ? 2.904 -11.445 -4.859 1 94.69 38 ALA B CA 1
ATOM 759 C C . ALA B 1 38 ? 2.807 -11.594 -6.375 1 94.69 38 ALA B C 1
ATOM 761 O O . ALA B 1 38 ? 2.291 -12.594 -6.875 1 94.69 38 ALA B O 1
ATOM 762 N N . ARG B 1 39 ? 3.373 -10.641 -7.051 1 92.69 39 ARG B N 1
ATOM 763 C CA . ARG B 1 39 ? 3.244 -10.656 -8.508 1 92.69 39 ARG B CA 1
ATOM 764 C C . ARG B 1 39 ? 4.465 -11.297 -9.156 1 92.69 39 ARG B C 1
ATOM 766 O O . ARG B 1 39 ? 4.41 -11.703 -10.32 1 92.69 39 ARG B O 1
ATOM 773 N N . THR B 1 40 ? 5.57 -11.32 -8.516 1 90.06 40 THR B N 1
ATOM 774 C CA . THR B 1 40 ? 6.809 -11.758 -9.148 1 90.06 40 THR B CA 1
ATOM 775 C C . THR B 1 40 ? 7.23 -13.125 -8.633 1 90.06 40 THR B C 1
ATOM 777 O O . THR B 1 40 ? 8.133 -13.758 -9.188 1 90.06 40 THR B O 1
ATOM 780 N N . SER B 1 41 ? 6.66 -13.508 -7.504 1 88.69 41 SER B N 1
ATOM 781 C CA . SER B 1 41 ? 7.039 -14.773 -6.883 1 88.69 41 SER B CA 1
ATOM 782 C C . SER B 1 41 ? 5.824 -15.672 -6.68 1 88.69 41 SER B C 1
ATOM 784 O O . SER B 1 41 ? 4.738 -15.195 -6.352 1 88.69 41 SER B O 1
ATOM 786 N N . ASP B 1 42 ? 5.992 -16.922 -6.867 1 86.44 42 ASP B N 1
ATOM 787 C CA . ASP B 1 42 ? 4.949 -17.906 -6.582 1 86.44 42 ASP B CA 1
ATOM 788 C C . ASP B 1 42 ? 5.066 -18.422 -5.152 1 86.44 42 ASP B C 1
ATOM 790 O O . ASP B 1 42 ? 4.27 -19.266 -4.727 1 86.44 42 ASP B O 1
ATOM 794 N N . GLU B 1 43 ? 5.953 -17.906 -4.457 1 90.81 43 GLU B N 1
ATOM 795 C CA . GLU B 1 43 ? 6.188 -18.328 -3.078 1 90.81 43 GLU B CA 1
ATOM 796 C C . GLU B 1 43 ? 5.223 -17.625 -2.119 1 90.81 43 GLU B C 1
ATOM 798 O O . GLU B 1 43 ? 4.727 -16.547 -2.408 1 90.81 43 GLU B O 1
ATOM 803 N N . PRO B 1 44 ? 4.945 -18.297 -1.039 1 91.25 44 PRO B N 1
ATOM 804 C CA . PRO B 1 44 ? 4.176 -17.625 0.005 1 91.25 44 PRO B CA 1
ATOM 805 C C . PRO B 1 44 ? 4.84 -16.328 0.472 1 91.25 44 PRO B C 1
ATOM 807 O O . PRO B 1 44 ? 6.062 -16.188 0.403 1 91.25 44 PRO B O 1
ATOM 810 N N . LEU B 1 45 ? 3.953 -15.375 0.88 1 93.94 45 LEU B N 1
ATOM 811 C CA . LEU B 1 45 ? 4.477 -14.102 1.373 1 93.94 45 LEU B CA 1
ATOM 812 C C . LEU B 1 45 ? 5.422 -14.328 2.549 1 93.94 45 LEU B C 1
ATOM 814 O O . LEU B 1 45 ? 5.105 -15.078 3.473 1 93.94 45 LEU B O 1
ATOM 818 N N . PRO B 1 46 ? 6.57 -13.68 2.523 1 95.06 46 PRO B N 1
ATOM 819 C CA . PRO B 1 46 ? 7.453 -13.742 3.691 1 95.06 46 PRO B CA 1
ATOM 820 C C . PRO B 1 46 ? 6.746 -13.336 4.984 1 95.06 46 PRO B C 1
ATOM 822 O O . PRO B 1 46 ? 5.84 -12.5 4.961 1 95.06 46 PRO B O 1
ATOM 825 N N . PRO B 1 47 ? 7.152 -13.914 6.137 1 95.62 47 PRO B N 1
ATOM 826 C CA . PRO B 1 47 ? 6.508 -13.633 7.422 1 95.62 47 PRO B CA 1
ATOM 827 C C . PRO B 1 47 ? 6.441 -12.141 7.742 1 95.62 47 PRO B C 1
ATOM 829 O O . PRO B 1 47 ? 5.449 -11.672 8.305 1 95.62 47 PRO B O 1
ATOM 832 N N . ALA B 1 48 ? 7.418 -11.359 7.312 1 94.75 48 ALA B N 1
ATOM 833 C CA . ALA B 1 48 ? 7.504 -9.93 7.613 1 94.75 48 ALA B CA 1
ATOM 834 C C . ALA B 1 48 ? 6.41 -9.148 6.898 1 94.75 48 ALA B C 1
ATOM 836 O O . ALA B 1 48 ? 6.031 -8.055 7.332 1 94.75 48 ALA B O 1
ATOM 837 N N . LEU B 1 49 ? 5.883 -9.75 5.832 1 95.62 49 LEU B N 1
ATOM 838 C CA . LEU B 1 49 ? 4.914 -9.039 5.008 1 95.62 49 LEU B CA 1
ATOM 839 C C . LEU B 1 49 ? 3.498 -9.523 5.289 1 95.62 49 LEU B C 1
ATOM 841 O O . LEU B 1 49 ? 2.523 -8.883 4.895 1 95.62 49 LEU B O 1
ATOM 845 N N . ARG B 1 50 ? 3.328 -10.516 6.047 1 95.88 50 ARG B N 1
ATOM 846 C CA . ARG B 1 50 ? 2.039 -11.156 6.273 1 95.88 50 ARG B CA 1
ATOM 847 C C . ARG B 1 50 ? 1.095 -10.234 7.043 1 95.88 50 ARG B C 1
ATOM 849 O O . ARG B 1 50 ? -0.106 -10.203 6.77 1 95.88 50 ARG B O 1
ATOM 856 N N . PRO B 1 51 ? 1.649 -9.492 8.023 1 94.5 51 PRO B N 1
ATOM 857 C CA . PRO B 1 51 ? 0.75 -8.562 8.711 1 94.5 51 PRO B CA 1
ATOM 858 C C . PRO B 1 51 ? 0.118 -7.543 7.766 1 94.5 51 PRO B C 1
ATOM 860 O O . PRO B 1 51 ? -1.036 -7.148 7.957 1 94.5 51 PRO B O 1
ATOM 863 N N . 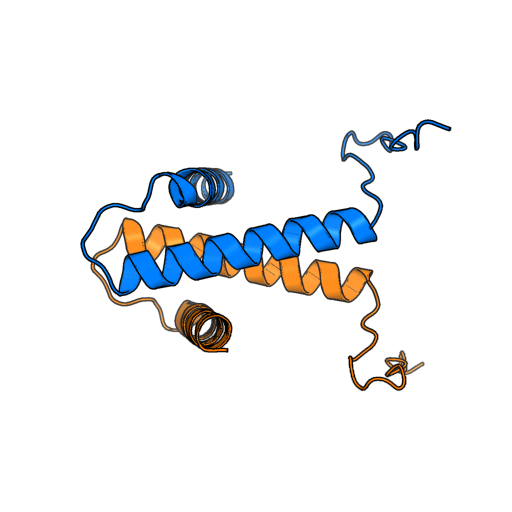ALA B 1 52 ? 0.853 -7.074 6.738 1 94 52 ALA B N 1
ATOM 864 C CA . ALA B 1 52 ? 0.311 -6.145 5.75 1 94 52 ALA B CA 1
ATOM 865 C C . ALA B 1 52 ? -0.863 -6.766 5 1 94 52 ALA B C 1
ATOM 867 O O . ALA B 1 52 ? -1.882 -6.109 4.777 1 94 52 ALA B O 1
ATOM 868 N N . LEU B 1 53 ? -0.721 -8.039 4.645 1 96 53 LEU B N 1
ATOM 869 C CA . LEU B 1 53 ? -1.808 -8.742 3.975 1 96 53 LEU B CA 1
ATOM 870 C C . LEU B 1 53 ? -3.014 -8.883 4.898 1 96 53 LEU B C 1
ATOM 872 O O . LEU B 1 53 ? -4.152 -8.672 4.477 1 96 53 LEU B O 1
ATOM 876 N N . ALA B 1 54 ? -2.779 -9.297 6.168 1 95.62 54 ALA B N 1
ATOM 877 C CA . ALA B 1 54 ? -3.859 -9.445 7.141 1 95.62 54 ALA B CA 1
ATOM 878 C C . ALA B 1 54 ? -4.645 -8.148 7.285 1 95.62 54 ALA B C 1
ATOM 880 O O . ALA B 1 54 ? -5.875 -8.148 7.266 1 95.62 54 ALA B O 1
ATOM 881 N N . ARG B 1 55 ? -3.918 -7.027 7.312 1 94.31 55 ARG B N 1
ATOM 882 C CA . ARG B 1 55 ? -4.566 -5.727 7.438 1 94.31 55 ARG B CA 1
ATOM 883 C C . ARG B 1 55 ? -5.352 -5.379 6.18 1 94.31 55 ARG B C 1
ATOM 885 O O . ARG B 1 55 ? -6.438 -4.805 6.258 1 94.31 55 ARG B O 1
ATOM 892 N N . ALA B 1 56 ? -4.762 -5.695 5.102 1 95.56 56 ALA B N 1
ATOM 893 C CA . ALA B 1 56 ? -5.445 -5.453 3.834 1 95.56 56 ALA B CA 1
ATOM 894 C C . ALA B 1 56 ? -6.766 -6.211 3.77 1 95.56 56 ALA B C 1
ATOM 896 O O . ALA B 1 56 ? -7.801 -5.641 3.414 1 95.56 56 ALA B O 1
ATOM 897 N N . LEU B 1 57 ? -6.746 -7.406 4.176 1 95.69 57 LEU B N 1
ATOM 898 C CA . LEU B 1 57 ? -7.938 -8.25 4.164 1 95.69 57 LEU B CA 1
ATOM 899 C C . LEU B 1 57 ? -9 -7.699 5.109 1 95.69 57 LEU B C 1
ATOM 901 O O . LEU B 1 57 ? -10.18 -7.656 4.762 1 95.69 57 LEU B O 1
ATOM 905 N N . LEU B 1 58 ? -8.578 -7.328 6.195 1 93.75 58 LEU B N 1
ATOM 906 C CA . LEU B 1 58 ? -9.5 -6.785 7.188 1 93.75 58 LEU B CA 1
ATOM 907 C C . LEU B 1 58 ? -10.141 -5.492 6.688 1 93.75 58 LEU B C 1
ATOM 909 O O . LEU B 1 58 ? -11.336 -5.277 6.871 1 93.75 58 LEU B O 1
ATOM 913 N N . ALA B 1 59 ? -9.312 -4.617 6.094 1 92 59 ALA B N 1
ATOM 914 C CA . ALA B 1 59 ? -9.781 -3.326 5.605 1 92 59 ALA B CA 1
ATOM 915 C C . ALA B 1 59 ? -10.836 -3.5 4.516 1 92 59 ALA B C 1
ATOM 917 O O . ALA B 1 59 ? -11.727 -2.666 4.367 1 92 59 ALA B O 1
ATOM 918 N N . LEU B 1 60 ? -10.734 -4.543 3.793 1 92.19 60 LEU B N 1
ATOM 919 C CA . LEU B 1 60 ? -11.641 -4.746 2.668 1 92.19 60 LEU B CA 1
ATOM 920 C C . LEU B 1 60 ? -12.922 -5.445 3.119 1 92.19 60 LEU B C 1
ATOM 922 O O . LEU B 1 60 ? -13.906 -5.477 2.383 1 92.19 60 LEU B O 1
ATOM 926 N N . ARG B 1 61 ? -12.891 -6.129 4.215 1 89.38 61 ARG B N 1
ATOM 927 C CA . ARG B 1 61 ? -14.078 -6.797 4.754 1 89.38 61 ARG B CA 1
ATOM 928 C C . ARG B 1 61 ? -15.031 -5.789 5.387 1 89.38 61 ARG B C 1
ATOM 930 O O . ARG B 1 61 ? -16.219 -6.074 5.559 1 89.38 61 ARG B O 1
ATOM 937 N N . GLY B 1 62 ? -14.594 -4.762 5.895 1 69.94 62 GLY B N 1
ATOM 938 C CA . GLY B 1 62 ? -15.43 -3.779 6.566 1 69.94 62 GLY B CA 1
ATOM 939 C C . GLY B 1 62 ? -15.828 -2.623 5.672 1 69.94 62 GLY B C 1
ATOM 940 O O . GLY B 1 62 ? -17.016 -2.348 5.5 1 69.94 62 GLY B O 1
#

Solvent-accessible surface area (backbone atoms only — not comparable to full-atom values): 7378 Å² total; per-residue (Å²): 133,77,80,69,71,56,56,40,88,85,68,53,62,45,55,55,66,69,56,51,43,51,51,46,52,52,50,39,53,51,39,31,51,45,37,50,44,46,70,75,39,94,62,79,76,53,78,90,43,42,61,56,52,54,50,29,54,53,65,71,73,107,132,78,80,68,73,56,57,40,87,85,68,51,63,45,57,55,66,69,56,48,43,53,53,46,50,52,50,42,52,51,38,31,51,45,34,53,44,46,70,75,40,91,60,78,76,54,77,89,43,42,63,57,53,54,50,30,53,54,64,70,71,106

Organism: Pseudonocardia thermophila (NCBI:txid1848)

Foldseek 3Di:
DPPPQPCDPVNPSPPDPVRVVVVVVVLVVLVVVQVVCVVVDPDPGDPVNVVSVVVVVVVVVD/DPPPQPCDPVNPSPPDPVRVVVVVVVLVVLVVVQVVCVVVDPDPGDPVNVVSVVVVVVVVVD

Sequence (124 aa):
MALDAVVSPDGTRDLDPRAELEELRKEVALLRVALVHARTSDEPLPPALRPALARALLALRGMALDAVVSPDGTRDLDPRAELEELRKEVALLRVALVHARTSDEPLPPALRPALARALLALRG

Secondary structure (DSSP, 8-state):
------B-TTSSB---HHHHHHHHHHHHHHHHHHHHHHHH--SPPPGGGHHHHHHHHHHHH-/------B-TTSSB---HHHHHHHHHHHHHHHHHHHHHHHH--SPPPGGGHHHHHHHHHHHH-